Protein AF-A0AAD5R5H5-F1 (afdb_monomer_lite)

InterPro domains:
  IPR008250 P-type ATPase, A domain superfamily [SSF81653] (4-45)
  IPR059000 P-type ATPase, A domain [PF00122] (5-45)

Sequence (103 aa):
MFTQTVLRDGCVVAIPKLLLVEGDIILLRPSQPAPCDCKLINGEKMRKGDRILSKVMIDQATGAAVPLSSIKAIALSTPLTEHFNAIGENQEMHSPLEYQVCG

Foldseek 3Di:
DQWFWWQDPNDTDIDGLQPDDFFTKTFAAAQRFDSAWWAFPVGDTDGGGDGRNDAWDQDPVPRDTHGDGTTIIGHHHRVNVVVVVVVVVVVVVPDDDDPPDDD

Radius of gyration: 20.19 Å; chains: 1; bounding box: 61×38×59 Å

pLDDT: mean 83.42, std 15.82, range [37.94, 97.56]

Structure (mmCIF, N/CA/C/O backbone):
data_AF-A0AAD5R5H5-F1
#
_entry.id   AF-A0AAD5R5H5-F1
#
loop_
_atom_site.group_PDB
_atom_site.id
_atom_site.type_symbol
_atom_site.label_atom_id
_atom_site.label_alt_id
_atom_site.label_comp_id
_atom_site.label_asym_id
_atom_site.label_entity_id
_atom_site.label_seq_id
_atom_site.pdbx_PDB_ins_code
_atom_site.Cartn_x
_atom_site.Cartn_y
_atom_site.Cartn_z
_atom_site.occupancy
_atom_site.B_iso_or_equiv
_atom_site.auth_seq_id
_atom_site.auth_comp_id
_atom_site.auth_asym_id
_atom_site.auth_atom_id
_atom_site.pdbx_PDB_model_num
ATOM 1 N N . MET A 1 1 ? -10.843 8.425 -5.114 1.00 61.16 1 MET A N 1
ATOM 2 C CA . MET A 1 1 ? -10.830 6.964 -5.367 1.00 61.16 1 MET A CA 1
ATOM 3 C C . MET A 1 1 ? -10.848 6.246 -4.021 1.00 61.16 1 MET A C 1
ATOM 5 O O . MET A 1 1 ? -9.917 6.434 -3.237 1.00 61.16 1 MET A O 1
ATOM 9 N N . PHE A 1 2 ? -11.937 5.528 -3.727 1.00 84.62 2 PHE A N 1
ATOM 10 C CA . PHE A 1 2 ? -12.207 4.902 -2.419 1.00 84.62 2 PHE A CA 1
ATOM 11 C C . PHE A 1 2 ? -11.618 3.497 -2.272 1.00 84.62 2 PHE A C 1
ATOM 13 O O . PHE A 1 2 ? -11.492 2.989 -1.161 1.00 84.62 2 PHE A O 1
ATOM 20 N N . THR A 1 3 ? -11.236 2.886 -3.390 1.00 93.31 3 THR A N 1
ATOM 21 C CA . THR A 1 3 ? -10.649 1.553 -3.433 1.00 93.31 3 THR A CA 1
ATOM 22 C C . THR A 1 3 ? -9.127 1.608 -3.529 1.00 93.31 3 THR A C 1
ATOM 24 O O . THR A 1 3 ? -8.538 2.614 -3.940 1.00 93.31 3 THR A O 1
ATOM 27 N N . GLN A 1 4 ? -8.501 0.515 -3.118 1.00 95.69 4 GLN A N 1
ATOM 28 C CA . GLN A 1 4 ? -7.079 0.249 -3.181 1.00 95.69 4 GLN A CA 1
ATOM 29 C C . GLN A 1 4 ? -6.863 -1.129 -3.801 1.00 95.69 4 GLN A C 1
ATOM 31 O O . GLN A 1 4 ? -7.529 -2.095 -3.434 1.00 95.69 4 GLN A O 1
ATOM 36 N N . THR A 1 5 ? -5.919 -1.215 -4.732 1.00 96.38 5 THR A N 1
ATOM 37 C CA . THR A 1 5 ? -5.492 -2.490 -5.303 1.00 96.38 5 THR A CA 1
ATOM 38 C C . THR A 1 5 ? -4.532 -3.184 -4.341 1.00 96.38 5 THR A C 1
ATOM 40 O O . THR A 1 5 ? -3.551 -2.570 -3.907 1.00 96.38 5 THR A O 1
ATOM 43 N N . VAL A 1 6 ? -4.812 -4.446 -4.030 1.00 96.88 6 VAL A N 1
ATOM 44 C CA . VAL A 1 6 ? -4.040 -5.303 -3.122 1.00 96.88 6 VAL A CA 1
ATOM 45 C C . VAL A 1 6 ? -3.826 -6.685 -3.735 1.00 96.88 6 VAL A C 1
ATOM 47 O O . VAL A 1 6 ? -4.502 -7.060 -4.695 1.00 96.88 6 VAL A O 1
ATOM 50 N N . LEU A 1 7 ? -2.887 -7.439 -3.174 1.00 96.94 7 LEU A N 1
ATOM 51 C CA . LEU A 1 7 ? -2.683 -8.855 -3.457 1.00 96.94 7 LEU A CA 1
ATOM 52 C C . LEU A 1 7 ? -3.205 -9.673 -2.269 1.00 96.94 7 LEU A C 1
ATOM 54 O O . LEU A 1 7 ? -2.631 -9.604 -1.186 1.00 96.94 7 LEU A O 1
ATOM 58 N N . ARG A 1 8 ? -4.273 -10.447 -2.477 1.00 95.31 8 ARG A N 1
ATOM 59 C CA . ARG A 1 8 ? -4.841 -11.376 -1.486 1.00 95.31 8 ARG A CA 1
ATOM 60 C C . ARG A 1 8 ? -5.048 -12.732 -2.141 1.00 95.31 8 ARG A C 1
ATOM 62 O O . ARG A 1 8 ? -5.484 -12.788 -3.286 1.00 95.31 8 ARG A O 1
ATOM 69 N N . ASP A 1 9 ? -4.663 -13.801 -1.452 1.00 94.69 9 ASP A N 1
ATOM 70 C CA . ASP A 1 9 ? -4.757 -15.182 -1.955 1.00 94.69 9 ASP A CA 1
ATOM 71 C C . ASP A 1 9 ? -4.090 -15.391 -3.330 1.00 94.69 9 ASP A C 1
ATOM 73 O O . ASP A 1 9 ? -4.545 -16.168 -4.163 1.00 94.69 9 ASP A O 1
ATOM 77 N N . GLY A 1 10 ? -3.010 -14.647 -3.602 1.00 94.38 10 GLY A N 1
ATOM 78 C CA . GLY A 1 10 ? -2.308 -14.667 -4.892 1.00 94.38 10 GLY A CA 1
ATOM 79 C C . GLY A 1 10 ? -3.002 -13.892 -6.020 1.00 94.38 10 GLY A C 1
ATOM 80 O O . GLY A 1 10 ? -2.429 -13.752 -7.100 1.00 94.38 10 GLY A O 1
ATOM 81 N N . CYS A 1 11 ? -4.182 -13.323 -5.770 1.00 95.94 11 CYS A N 1
ATOM 82 C CA . CYS A 1 11 ? -4.981 -12.587 -6.743 1.00 95.94 11 CYS A CA 1
ATOM 83 C C . CYS A 1 11 ? -4.893 -11.071 -6.535 1.00 95.94 11 CYS A C 1
ATOM 85 O O . CYS A 1 11 ? -4.911 -10.563 -5.411 1.00 95.94 11 CYS A O 1
ATOM 87 N N . VAL A 1 12 ? -4.832 -10.327 -7.643 1.00 96.50 12 VAL A N 1
ATOM 88 C CA . VAL A 1 12 ? -4.906 -8.862 -7.622 1.00 96.50 12 VAL A CA 1
ATOM 89 C C . VAL A 1 12 ? -6.369 -8.445 -7.548 1.00 96.50 12 VAL A C 1
ATOM 91 O O . VAL A 1 12 ? -7.132 -8.682 -8.482 1.00 96.50 12 VAL A O 1
ATOM 94 N N . VAL A 1 13 ? -6.754 -7.798 -6.452 1.00 96.62 13 VAL A N 1
ATOM 95 C CA . VAL A 1 13 ? -8.137 -7.377 -6.198 1.00 96.62 13 VAL A CA 1
ATOM 96 C C . VAL A 1 13 ? -8.193 -5.914 -5.773 1.00 96.62 13 VAL A C 1
ATOM 98 O O . VAL A 1 13 ? -7.246 -5.376 -5.200 1.00 96.62 13 VAL A O 1
ATOM 101 N N . ALA A 1 14 ? -9.307 -5.246 -6.065 1.00 95.94 14 ALA A N 1
ATOM 102 C CA . ALA A 1 14 ? -9.579 -3.899 -5.581 1.00 95.94 14 ALA A CA 1
ATOM 103 C C . ALA A 1 14 ? -10.526 -3.977 -4.382 1.00 95.94 14 ALA A C 1
ATOM 105 O O . ALA A 1 14 ? -11.647 -4.461 -4.512 1.00 95.94 14 ALA A O 1
ATOM 106 N N . ILE A 1 15 ? -10.089 -3.472 -3.231 1.00 95.25 15 ILE A N 1
ATOM 107 C CA . ILE A 1 15 ? -10.887 -3.449 -2.001 1.00 95.25 15 ILE A CA 1
ATOM 108 C C . ILE A 1 15 ? -11.106 -2.011 -1.529 1.00 95.25 15 ILE A C 1
ATOM 110 O O . ILE A 1 15 ? -10.304 -1.135 -1.855 1.00 95.25 15 ILE A O 1
ATOM 114 N N . PRO A 1 16 ? -12.159 -1.714 -0.756 1.00 94.94 16 PRO A N 1
ATOM 115 C CA . PRO A 1 16 ? -12.270 -0.442 -0.049 1.00 94.94 16 PRO A CA 1
ATOM 116 C C . PRO A 1 16 ? -11.048 -0.189 0.845 1.00 94.94 16 PRO A C 1
ATOM 118 O O . PRO A 1 16 ? -10.609 -1.084 1.562 1.00 94.94 16 PRO A O 1
ATOM 121 N N . LYS A 1 17 ? -10.526 1.044 0.853 1.00 93.06 17 LYS A N 1
ATOM 122 C CA . LYS A 1 17 ? -9.356 1.424 1.674 1.00 93.06 17 LYS A CA 1
ATOM 123 C C . LYS A 1 17 ? -9.550 1.163 3.168 1.00 93.06 17 LYS A C 1
ATOM 125 O O . LYS A 1 17 ? -8.588 0.856 3.856 1.00 93.06 17 LYS A O 1
ATOM 130 N N . LEU A 1 18 ? -10.787 1.265 3.653 1.00 93.19 18 LEU A N 1
ATOM 131 C CA . LEU A 1 18 ? -11.136 0.985 5.048 1.00 93.19 18 LEU A CA 1
ATOM 132 C C . LEU A 1 18 ? -10.953 -0.489 5.437 1.00 93.19 18 LEU A C 1
ATOM 134 O O . LEU A 1 18 ? -10.860 -0.780 6.619 1.00 93.19 18 LEU A O 1
ATOM 138 N N . LEU A 1 19 ? -10.894 -1.409 4.468 1.00 94.44 19 LEU A N 1
ATOM 139 C CA . LEU A 1 19 ? -10.705 -2.842 4.716 1.00 94.44 19 LEU A CA 1
ATOM 140 C C . LEU A 1 19 ? -9.239 -3.285 4.608 1.00 94.44 19 LEU A C 1
ATOM 142 O O . LEU A 1 19 ? -8.970 -4.489 4.607 1.00 94.44 19 LEU A O 1
ATOM 146 N N . LEU A 1 20 ? -8.308 -2.335 4.470 1.00 95.50 20 LEU A N 1
ATOM 147 C CA . LEU A 1 20 ? -6.876 -2.611 4.558 1.00 95.50 20 LEU A CA 1
ATOM 148 C C . LEU A 1 20 ? -6.515 -2.957 5.997 1.00 95.50 20 LEU A C 1
ATOM 150 O O . LEU A 1 20 ? -6.896 -2.230 6.913 1.00 95.50 20 LEU A O 1
ATOM 154 N N . VAL A 1 21 ? -5.749 -4.027 6.165 1.00 95.44 21 VAL A N 1
ATOM 155 C CA . VAL A 1 21 ? -5.223 -4.471 7.457 1.00 95.44 21 VAL A CA 1
ATOM 156 C C . VAL A 1 21 ? -3.702 -4.488 7.434 1.00 95.44 21 VAL A C 1
ATOM 158 O O . VAL A 1 21 ? -3.081 -4.553 6.372 1.00 95.44 21 VAL A O 1
ATOM 161 N N . GLU A 1 22 ? -3.092 -4.434 8.615 1.00 95.81 22 GLU A N 1
ATOM 162 C CA . GLU A 1 22 ? -1.646 -4.600 8.750 1.00 95.81 22 GLU A CA 1
ATOM 163 C C . GLU A 1 22 ? -1.184 -5.916 8.100 1.00 95.81 22 GLU A C 1
ATOM 165 O O . GLU A 1 22 ? -1.810 -6.964 8.260 1.00 95.81 22 GLU A O 1
ATOM 170 N N . GLY A 1 23 ? -0.099 -5.848 7.327 1.00 95.50 23 GLY A N 1
ATOM 171 C CA . GLY A 1 23 ? 0.436 -6.981 6.572 1.00 95.50 23 GLY A CA 1
ATOM 172 C C . GLY A 1 23 ? -0.119 -7.141 5.152 1.00 95.50 23 GLY A C 1
ATOM 173 O O . GLY A 1 23 ? 0.475 -7.887 4.372 1.00 95.50 23 GLY A O 1
ATOM 174 N N . ASP A 1 24 ? -1.182 -6.422 4.764 1.00 96.81 24 ASP A N 1
ATOM 175 C CA . ASP A 1 24 ? -1.679 -6.450 3.382 1.00 96.81 24 ASP A CA 1
ATOM 176 C C . ASP A 1 24 ? -0.594 -6.005 2.389 1.00 96.81 24 ASP A C 1
ATOM 178 O O . ASP A 1 24 ? 0.087 -4.992 2.581 1.00 96.81 24 ASP A O 1
ATOM 182 N N . ILE A 1 25 ? -0.488 -6.722 1.267 1.00 97.44 25 ILE A N 1
ATOM 183 C CA . ILE A 1 25 ? 0.367 -6.322 0.148 1.00 97.44 25 ILE A CA 1
ATOM 184 C C . ILE A 1 25 ? -0.422 -5.368 -0.746 1.00 97.44 25 ILE A C 1
ATOM 186 O O . ILE A 1 25 ? -1.324 -5.764 -1.484 1.00 97.44 25 ILE A O 1
ATOM 190 N N . ILE A 1 26 ? -0.043 -4.099 -0.713 1.00 96.38 26 ILE A N 1
ATOM 191 C CA . ILE A 1 26 ? -0.641 -3.013 -1.477 1.00 96.38 26 ILE A CA 1
ATOM 192 C C . ILE A 1 26 ? 0.102 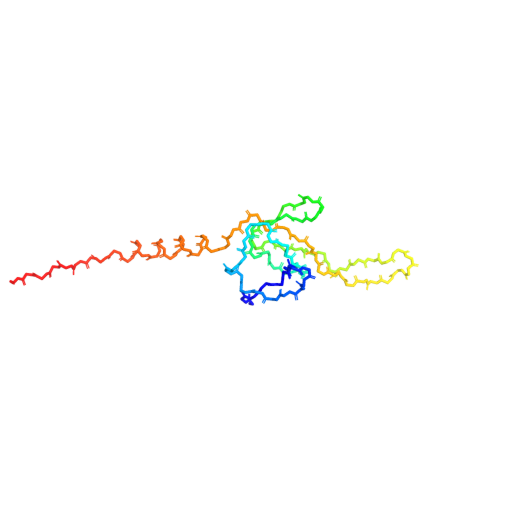-2.815 -2.799 1.00 96.38 26 ILE A C 1
ATOM 194 O O . ILE A 1 26 ? 1.331 -2.836 -2.841 1.00 96.38 26 ILE A O 1
ATOM 198 N N . LEU A 1 27 ? -0.632 -2.564 -3.884 1.00 95.06 27 LEU A N 1
ATOM 199 C CA . LEU A 1 27 ? -0.064 -2.184 -5.178 1.00 95.06 27 LEU A CA 1
ATOM 200 C C . LEU A 1 27 ? -0.225 -0.674 -5.386 1.00 95.06 27 LEU A C 1
ATOM 202 O O . LEU A 1 27 ? -1.314 -0.185 -5.697 1.00 95.06 27 LEU A O 1
ATOM 206 N N . LEU A 1 28 ? 0.862 0.072 -5.197 1.00 92.00 28 LEU A N 1
ATOM 207 C CA . LEU A 1 28 ? 0.907 1.523 -5.352 1.00 92.00 28 LEU A CA 1
ATOM 208 C C . LEU A 1 28 ? 1.327 1.893 -6.770 1.00 92.00 28 LEU A C 1
ATOM 210 O O . LEU A 1 28 ? 2.423 1.561 -7.216 1.00 92.00 28 LEU A O 1
ATOM 214 N N . ARG A 1 29 ? 0.470 2.620 -7.484 1.00 88.62 29 ARG A N 1
ATOM 215 C CA . ARG A 1 29 ? 0.865 3.229 -8.756 1.00 88.62 29 ARG A CA 1
ATOM 216 C C . ARG A 1 29 ? 1.733 4.466 -8.505 1.00 88.62 29 ARG A C 1
ATOM 218 O O . ARG A 1 29 ? 1.526 5.151 -7.501 1.00 88.62 29 ARG A O 1
ATOM 225 N N . PRO A 1 30 ? 2.644 4.817 -9.425 1.00 85.94 30 PRO A N 1
ATOM 226 C CA . PRO A 1 30 ? 3.310 6.112 -9.400 1.00 85.94 30 PRO A CA 1
ATOM 227 C C . PRO A 1 30 ? 2.327 7.265 -9.174 1.00 85.94 30 PRO A C 1
ATOM 229 O O . PRO A 1 30 ? 1.228 7.280 -9.728 1.00 85.94 30 PRO A O 1
ATOM 232 N N . SER A 1 31 ? 2.723 8.243 -8.361 1.00 87.06 31 SER A N 1
ATOM 233 C CA . SER A 1 31 ? 1.915 9.412 -7.972 1.00 87.06 31 SER A CA 1
ATOM 234 C C . SER A 1 31 ? 0.627 9.125 -7.181 1.00 87.06 31 SER A C 1
ATOM 236 O O . SER A 1 31 ? -0.045 10.082 -6.777 1.00 87.06 31 SER A O 1
ATOM 238 N N . GLN A 1 32 ? 0.273 7.859 -6.929 1.00 90.12 32 GLN A N 1
ATOM 239 C CA . GLN A 1 32 ? -0.839 7.497 -6.053 1.00 90.12 32 GLN A CA 1
ATOM 240 C C . GLN A 1 32 ? -0.459 7.803 -4.598 1.00 90.12 32 GLN A C 1
ATOM 242 O O . GLN A 1 32 ? 0.616 7.389 -4.166 1.00 90.12 32 GLN A O 1
ATOM 247 N N . PRO A 1 33 ? -1.316 8.506 -3.835 1.00 92.44 33 PRO A N 1
ATOM 248 C CA . PRO A 1 33 ? -1.083 8.696 -2.411 1.00 92.44 33 PRO A CA 1
ATOM 249 C C . PRO A 1 33 ? -1.224 7.365 -1.672 1.00 92.44 33 PRO A C 1
ATOM 251 O O . PRO A 1 33 ? -2.188 6.623 -1.906 1.00 92.44 33 PRO A O 1
ATOM 254 N N . ALA A 1 34 ? -0.288 7.092 -0.767 1.00 94.19 34 ALA A N 1
ATOM 255 C CA . ALA A 1 34 ? -0.335 5.941 0.117 1.00 94.19 34 ALA A CA 1
ATOM 256 C C . ALA A 1 34 ? -1.639 5.972 0.943 1.00 94.19 34 ALA A C 1
ATOM 258 O O . ALA A 1 34 ? -1.981 7.013 1.514 1.00 94.19 34 ALA A O 1
ATOM 259 N N . PRO A 1 35 ? -2.417 4.874 0.977 1.00 94.31 35 PRO A N 1
ATOM 260 C CA . PRO A 1 35 ? -3.709 4.845 1.664 1.00 94.31 35 PRO A CA 1
ATOM 261 C C . PRO A 1 35 ? -3.576 4.804 3.194 1.00 94.31 35 PRO A C 1
ATOM 263 O O . PRO A 1 35 ? -4.514 5.192 3.889 1.00 94.31 35 PRO A O 1
ATOM 266 N N . CYS A 1 36 ? -2.431 4.340 3.686 1.00 94.56 36 CYS A N 1
ATOM 267 C CA . CYS A 1 36 ? -2.059 4.153 5.083 1.00 94.56 36 CYS A CA 1
ATOM 268 C C . CYS A 1 36 ? -0.534 4.258 5.198 1.00 94.56 36 CYS A C 1
ATOM 270 O O . CYS A 1 36 ? 0.152 4.391 4.178 1.00 94.56 36 CYS A O 1
ATOM 272 N N . ASP A 1 37 ? -0.008 4.137 6.412 1.00 96.00 37 ASP A N 1
ATOM 273 C CA . ASP A 1 37 ? 1.424 3.937 6.591 1.00 96.00 37 ASP A CA 1
ATOM 274 C C . ASP A 1 37 ? 1.807 2.575 6.009 1.00 96.00 37 ASP A C 1
ATOM 276 O O . ASP A 1 37 ? 1.125 1.566 6.216 1.00 96.00 37 ASP A O 1
ATOM 280 N N . CYS A 1 38 ? 2.879 2.540 5.226 1.00 96.62 38 CYS A N 1
ATOM 281 C CA . CYS A 1 38 ? 3.309 1.327 4.551 1.00 96.62 38 CYS A CA 1
ATOM 282 C C . CYS A 1 38 ? 4.823 1.277 4.357 1.00 96.62 38 CYS A C 1
ATOM 284 O O . CYS A 1 38 ? 5.521 2.290 4.404 1.00 96.62 38 CYS A O 1
ATOM 286 N N . LYS A 1 39 ? 5.340 0.076 4.113 1.00 97.25 39 LYS A N 1
ATOM 287 C CA . LYS A 1 39 ? 6.751 -0.182 3.832 1.00 97.25 39 LYS A CA 1
ATOM 288 C C . LYS A 1 39 ? 6.910 -0.733 2.422 1.00 97.25 39 LYS A C 1
ATOM 290 O O . LYS A 1 39 ? 6.336 -1.770 2.102 1.00 97.25 39 LYS A O 1
ATOM 295 N N . LEU A 1 40 ? 7.690 -0.065 1.584 1.00 93.62 40 LEU A N 1
ATOM 296 C CA . LEU A 1 40 ? 8.079 -0.576 0.273 1.00 93.62 40 LEU A CA 1
ATOM 297 C C . LEU A 1 40 ? 8.971 -1.820 0.424 1.00 93.62 40 LEU A C 1
ATOM 299 O O . LEU A 1 40 ? 9.644 -2.005 1.439 1.00 93.62 40 LEU A O 1
ATOM 303 N N . ILE A 1 41 ? 9.020 -2.672 -0.605 1.00 89.62 41 ILE A N 1
ATOM 304 C CA . ILE A 1 41 ? 9.835 -3.905 -0.578 1.00 89.62 41 ILE A CA 1
ATOM 305 C C . ILE A 1 41 ? 11.333 -3.620 -0.371 1.00 89.62 41 ILE A C 1
ATOM 307 O O . ILE A 1 41 ? 12.028 -4.419 0.250 1.00 89.62 41 ILE A O 1
ATOM 311 N N . ASN A 1 42 ? 11.827 -2.467 -0.831 1.00 87.19 42 ASN A N 1
ATOM 312 C CA . ASN A 1 42 ? 13.213 -2.025 -0.623 1.00 87.19 42 ASN A CA 1
ATOM 313 C C . ASN A 1 42 ? 13.519 -1.601 0.833 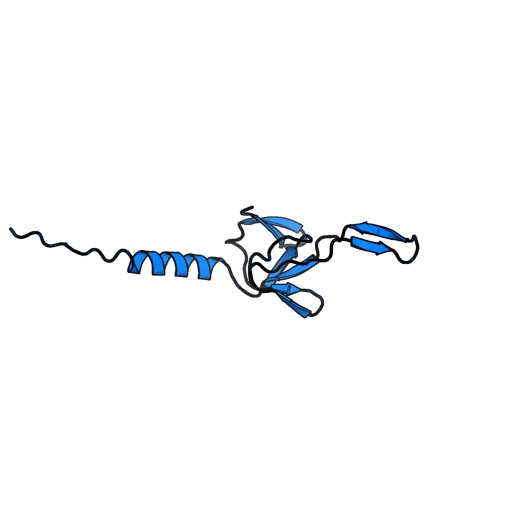1.00 87.19 42 ASN A C 1
ATOM 315 O O . ASN A 1 42 ? 14.664 -1.294 1.147 1.00 87.19 42 ASN A O 1
ATOM 319 N N . GLY A 1 43 ? 12.517 -1.566 1.716 1.00 91.31 43 GLY A N 1
ATOM 320 C CA . GLY A 1 43 ? 12.661 -1.184 3.117 1.00 91.31 43 GLY A CA 1
ATOM 321 C C . GLY A 1 43 ? 12.226 0.242 3.456 1.00 91.31 43 GLY A C 1
ATOM 322 O O . GLY A 1 43 ? 12.042 0.535 4.640 1.00 91.31 43 GLY A O 1
ATOM 323 N N . GLU A 1 44 ? 12.023 1.098 2.454 1.00 93.00 44 GLU A N 1
ATOM 324 C CA . GLU A 1 44 ? 11.592 2.488 2.621 1.00 93.00 44 GLU A CA 1
ATOM 325 C C . GLU A 1 44 ? 10.199 2.561 3.257 1.00 93.00 44 GLU A C 1
ATOM 327 O O . GLU A 1 44 ? 9.291 1.811 2.893 1.00 93.00 44 GLU A O 1
ATO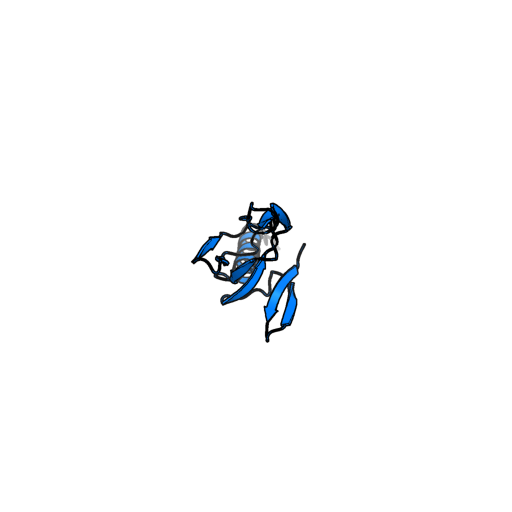M 332 N N . LYS A 1 45 ? 10.023 3.463 4.226 1.00 95.94 45 LYS A N 1
ATOM 333 C CA . LYS A 1 45 ? 8.731 3.704 4.877 1.00 95.94 45 LYS A CA 1
ATOM 334 C C . LYS A 1 45 ? 8.059 4.912 4.244 1.00 95.94 45 LYS A C 1
ATOM 336 O O . LYS A 1 45 ? 8.682 5.957 4.106 1.00 95.94 45 LYS A O 1
ATOM 341 N N . MET A 1 46 ? 6.780 4.765 3.938 1.00 95.19 46 MET A N 1
ATOM 342 C CA . MET A 1 46 ? 5.910 5.828 3.458 1.00 95.19 46 MET A CA 1
ATOM 343 C C . MET A 1 46 ? 4.807 6.061 4.479 1.00 95.19 46 MET A C 1
ATOM 345 O O . MET A 1 46 ? 4.214 5.104 4.983 1.00 95.19 46 MET A O 1
ATOM 349 N N . ARG A 1 47 ? 4.525 7.326 4.769 1.00 95.75 47 ARG A N 1
ATOM 350 C CA . ARG A 1 47 ? 3.371 7.719 5.569 1.00 95.75 47 ARG A CA 1
ATOM 351 C C . ARG A 1 47 ? 2.128 7.802 4.698 1.00 95.75 47 ARG A C 1
ATOM 353 O O . ARG A 1 47 ? 2.207 8.009 3.484 1.00 95.75 47 ARG A O 1
ATOM 360 N N . LYS A 1 48 ? 0.959 7.695 5.322 1.00 93.94 48 LYS A N 1
ATOM 361 C CA . LYS A 1 48 ? -0.320 7.976 4.665 1.00 93.94 48 LYS A CA 1
ATOM 362 C C . LYS A 1 48 ? -0.268 9.323 3.930 1.00 93.94 48 LYS A C 1
ATOM 364 O O . LYS A 1 48 ? 0.072 10.350 4.507 1.00 93.94 48 LYS A O 1
ATOM 369 N N . GLY A 1 49 ? -0.651 9.319 2.654 1.00 93.25 49 GLY A N 1
ATOM 370 C CA . GLY A 1 49 ? -0.639 10.502 1.787 1.00 93.25 49 GLY A CA 1
ATOM 371 C C . GLY A 1 49 ? 0.640 10.699 0.968 1.00 93.25 49 GLY A C 1
ATOM 372 O O . GLY A 1 49 ? 0.565 11.360 -0.074 1.00 93.25 49 GLY A O 1
ATOM 373 N N . ASP A 1 50 ? 1.760 10.080 1.357 1.00 94.50 50 ASP A N 1
ATOM 374 C CA . ASP A 1 50 ? 3.017 10.145 0.605 1.00 94.50 50 ASP A CA 1
ATOM 375 C C . ASP A 1 50 ? 2.858 9.548 -0.795 1.00 94.50 50 ASP A C 1
ATOM 377 O O . ASP A 1 50 ? 2.001 8.696 -1.049 1.00 94.50 50 ASP A O 1
ATOM 381 N N . ARG A 1 51 ? 3.694 9.997 -1.735 1.00 91.56 51 ARG A N 1
ATOM 382 C CA . ARG A 1 51 ? 3.619 9.593 -3.143 1.00 91.56 51 ARG A CA 1
ATOM 383 C C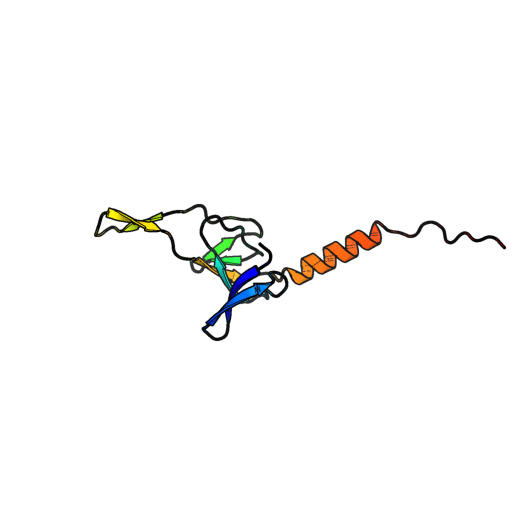 . ARG A 1 51 ? 4.972 9.151 -3.655 1.00 91.56 51 ARG A C 1
ATOM 385 O O . ARG A 1 51 ? 5.977 9.820 -3.449 1.00 91.56 51 ARG A O 1
ATOM 392 N N . ILE A 1 52 ? 4.956 8.088 -4.446 1.00 86.12 52 ILE A N 1
ATOM 393 C CA . ILE A 1 52 ? 6.119 7.676 -5.224 1.00 86.12 52 ILE A CA 1
ATOM 394 C C . ILE A 1 52 ? 6.215 8.607 -6.437 1.00 86.12 52 ILE A C 1
ATOM 396 O O . ILE A 1 52 ? 5.348 8.581 -7.314 1.00 86.12 52 ILE A O 1
ATOM 400 N N . LEU A 1 53 ? 7.237 9.465 -6.464 1.00 78.31 53 LEU A N 1
ATOM 401 C CA . LEU A 1 53 ? 7.392 10.511 -7.485 1.00 78.31 53 LEU A CA 1
ATOM 402 C C . LEU A 1 53 ? 7.980 10.004 -8.808 1.00 78.31 53 LEU A C 1
ATOM 404 O O . LEU A 1 53 ? 7.860 10.686 -9.825 1.00 78.31 53 LEU A O 1
ATOM 408 N N . SER A 1 54 ? 8.595 8.820 -8.817 1.00 70.69 54 SER A N 1
ATOM 409 C CA . SER A 1 54 ? 9.232 8.289 -10.023 1.00 70.69 54 SER A CA 1
ATOM 410 C C . SER A 1 54 ? 8.189 7.815 -11.036 1.00 70.69 54 SER A C 1
ATOM 412 O O . SER A 1 54 ? 7.304 7.028 -10.700 1.00 70.69 54 SER A O 1
ATOM 414 N N . LYS A 1 55 ? 8.274 8.317 -12.274 1.00 67.31 55 LYS A N 1
ATOM 415 C CA . LYS A 1 55 ? 7.269 8.093 -13.332 1.00 67.31 55 LYS A CA 1
ATOM 416 C C . LYS A 1 55 ? 7.713 7.092 -14.399 1.00 67.31 55 LYS A C 1
ATOM 418 O O . LYS A 1 55 ? 6.863 6.522 -15.078 1.00 67.31 55 LYS A O 1
ATOM 423 N N . VAL A 1 56 ? 9.019 6.888 -14.564 1.00 70.12 56 VAL A N 1
ATOM 424 C CA . VAL A 1 56 ? 9.584 6.132 -15.687 1.00 70.12 56 VAL A CA 1
ATOM 425 C C . VAL A 1 56 ? 10.931 5.538 -15.290 1.00 70.12 56 VAL A C 1
ATOM 427 O O . VAL A 1 56 ? 11.736 6.210 -14.648 1.00 70.12 56 VAL A O 1
ATOM 430 N N . MET A 1 57 ? 11.167 4.287 -15.671 1.00 73.06 57 MET A N 1
ATOM 431 C CA . MET A 1 57 ? 12.472 3.637 -15.607 1.00 73.06 57 MET A CA 1
ATOM 432 C C . MET A 1 57 ? 13.043 3.609 -17.024 1.00 73.06 57 MET A C 1
ATOM 434 O O . MET A 1 57 ? 12.337 3.236 -17.957 1.00 73.06 57 MET A O 1
ATOM 438 N N . ILE A 1 58 ? 14.294 4.027 -17.204 1.00 77.81 58 ILE A N 1
ATOM 439 C CA . ILE A 1 58 ? 14.964 3.897 -18.501 1.00 77.81 58 ILE A CA 1
ATOM 440 C C . ILE A 1 58 ? 15.530 2.482 -18.584 1.00 77.81 58 ILE A C 1
ATOM 442 O O . ILE A 1 58 ? 16.322 2.087 -17.727 1.00 77.81 58 ILE A O 1
ATOM 446 N N . ASP A 1 59 ? 15.111 1.724 -19.593 1.00 78.12 59 ASP A N 1
ATOM 447 C CA . ASP A 1 59 ? 15.714 0.432 -19.896 1.00 78.12 59 ASP A CA 1
ATOM 448 C C . ASP A 1 59 ? 17.154 0.651 -20.378 1.00 78.12 59 ASP A C 1
ATOM 450 O O . ASP A 1 59 ? 17.391 1.325 -21.381 1.00 78.12 59 ASP A O 1
ATOM 454 N N . GLN A 1 60 ? 18.125 0.090 -19.658 1.00 82.56 60 GLN A N 1
ATOM 455 C CA . GLN A 1 60 ? 19.543 0.274 -19.966 1.00 82.56 60 GLN A CA 1
ATOM 456 C C . GLN A 1 60 ? 19.960 -0.403 -21.276 1.00 82.56 60 GLN A C 1
ATOM 458 O O . GLN A 1 60 ? 20.943 0.017 -21.879 1.00 82.56 60 GLN A O 1
ATOM 463 N N . ALA A 1 61 ? 19.226 -1.426 -21.727 1.00 85.06 61 ALA A N 1
ATOM 464 C CA . ALA A 1 61 ? 19.547 -2.142 -22.958 1.00 85.06 61 ALA A CA 1
ATOM 465 C C . ALA A 1 61 ? 19.047 -1.409 -24.211 1.00 85.06 61 ALA A C 1
ATOM 467 O O . ALA A 1 61 ? 19.734 -1.385 -25.230 1.00 85.06 61 ALA A O 1
ATOM 468 N N . THR A 1 62 ? 17.853 -0.816 -24.147 1.00 86.12 62 THR A N 1
ATOM 469 C CA . THR A 1 62 ? 17.194 -0.210 -25.317 1.00 86.12 62 THR A CA 1
ATOM 470 C C . THR A 1 62 ? 17.141 1.317 -25.276 1.00 86.12 62 THR A C 1
ATOM 472 O O . THR A 1 62 ? 16.809 1.944 -26.280 1.00 86.12 62 THR A O 1
ATOM 475 N N . GLY A 1 63 ? 17.431 1.936 -24.127 1.00 84.25 63 GLY A N 1
ATOM 476 C CA . GLY A 1 63 ? 17.227 3.368 -23.892 1.00 84.25 63 GLY A CA 1
ATOM 477 C C . GLY A 1 63 ? 15.751 3.777 -23.831 1.00 84.25 63 GLY A C 1
ATOM 478 O O . GLY A 1 63 ? 15.447 4.965 -23.714 1.00 84.25 63 GLY A O 1
ATOM 479 N N . ALA A 1 64 ? 14.821 2.819 -23.917 1.00 81.81 64 ALA A N 1
ATOM 480 C CA . ALA A 1 64 ? 13.395 3.093 -23.905 1.00 81.81 64 ALA A CA 1
ATOM 481 C C . ALA A 1 64 ? 12.924 3.518 -22.509 1.00 81.81 64 ALA A C 1
ATOM 483 O O . ALA A 1 64 ? 13.333 2.968 -21.485 1.00 81.81 64 ALA A O 1
ATOM 484 N N . ALA A 1 65 ? 12.014 4.489 -22.468 1.00 77.75 65 ALA A N 1
ATOM 485 C CA . ALA A 1 65 ? 11.360 4.908 -21.239 1.00 77.75 65 ALA A CA 1
ATOM 486 C C . ALA A 1 65 ? 10.189 3.959 -20.933 1.00 77.75 65 ALA A C 1
ATOM 488 O O . ALA A 1 65 ? 9.160 3.989 -21.609 1.00 77.75 65 ALA A O 1
ATOM 489 N N . VAL A 1 66 ? 10.341 3.115 -19.913 1.00 73.88 66 VAL A N 1
ATOM 490 C CA . VAL A 1 66 ? 9.329 2.143 -19.488 1.00 73.88 66 VAL A CA 1
ATOM 491 C C . VAL A 1 66 ? 8.528 2.720 -18.314 1.00 73.88 66 VAL A C 1
ATOM 493 O O . VAL A 1 66 ? 9.120 3.110 -17.301 1.00 73.88 66 VAL A O 1
ATOM 496 N N . PRO A 1 67 ? 7.186 2.804 -18.404 1.00 67.19 67 PRO A N 1
ATOM 497 C CA . PRO A 1 67 ? 6.369 3.273 -17.293 1.00 67.19 67 PRO A CA 1
ATOM 498 C C . PRO A 1 67 ? 6.558 2.360 -16.081 1.00 67.19 67 PRO A C 1
ATOM 500 O O . PRO A 1 67 ? 6.546 1.135 -16.202 1.00 67.19 67 PRO A O 1
ATOM 503 N N . LEU A 1 68 ? 6.721 2.959 -14.901 1.00 73.19 68 LEU A N 1
ATOM 504 C CA . LEU A 1 68 ? 6.865 2.188 -13.670 1.00 73.19 68 LEU A CA 1
ATOM 505 C C . LEU A 1 68 ? 5.578 1.406 -13.392 1.00 73.19 68 LEU A C 1
ATOM 507 O O . LEU A 1 68 ? 4.504 1.980 -13.197 1.00 73.19 68 LEU A O 1
ATOM 511 N N . SER A 1 69 ? 5.709 0.081 -13.365 1.00 79.25 69 SER A N 1
ATOM 512 C CA . SER A 1 69 ? 4.672 -0.819 -12.874 1.00 79.25 69 SER A CA 1
ATOM 513 C C . SER A 1 69 ? 4.338 -0.507 -11.415 1.00 79.25 69 SER A C 1
ATOM 515 O O . SER A 1 69 ? 5.154 0.065 -10.689 1.00 79.25 69 SER A O 1
ATOM 517 N N . SER A 1 70 ? 3.152 -0.918 -10.964 1.00 86.19 70 SER A N 1
ATOM 518 C CA . SER A 1 70 ? 2.760 -0.779 -9.561 1.00 86.19 70 SER A CA 1
ATOM 519 C C . SER A 1 70 ? 3.835 -1.336 -8.626 1.00 86.19 70 SER A C 1
ATOM 521 O O . SER A 1 70 ? 4.312 -2.458 -8.804 1.00 86.19 70 SER A O 1
ATOM 523 N N . ILE A 1 71 ? 4.190 -0.555 -7.614 1.00 90.62 71 ILE A N 1
ATOM 524 C CA . ILE A 1 71 ? 5.179 -0.914 -6.608 1.00 90.62 71 ILE A CA 1
ATOM 525 C C . ILE A 1 71 ? 4.459 -1.593 -5.450 1.00 90.62 71 ILE A C 1
ATOM 527 O O . ILE A 1 71 ? 3.428 -1.117 -4.972 1.00 90.62 71 ILE A O 1
ATOM 531 N N . LYS A 1 72 ? 4.999 -2.730 -5.013 1.00 93.88 72 LYS A N 1
ATOM 532 C CA . LYS A 1 72 ? 4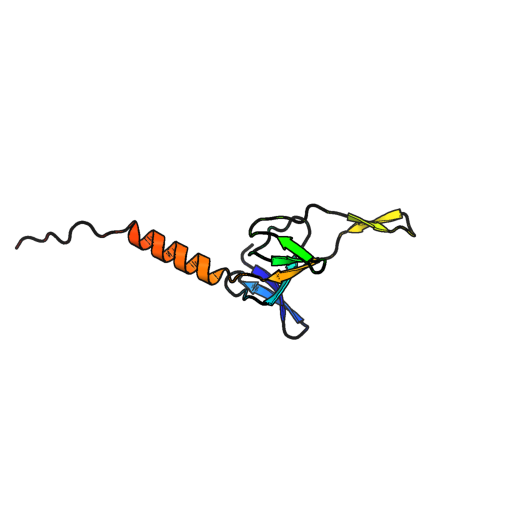.491 -3.444 -3.844 1.00 93.88 72 LYS A CA 1
ATOM 533 C C . LYS A 1 72 ? 4.895 -2.704 -2.569 1.00 93.88 72 LYS A C 1
ATOM 535 O O . LYS A 1 72 ? 6.055 -2.324 -2.403 1.00 93.88 72 LYS A O 1
ATOM 540 N N . ALA A 1 73 ? 3.944 -2.555 -1.665 1.00 95.75 73 ALA A N 1
ATOM 541 C CA . ALA A 1 73 ? 4.152 -2.068 -0.312 1.00 95.75 73 ALA A CA 1
ATOM 542 C C . ALA A 1 73 ? 3.433 -2.995 0.670 1.00 95.75 73 ALA A C 1
ATOM 544 O O . ALA A 1 73 ? 2.478 -3.663 0.290 1.00 95.75 73 ALA A O 1
ATOM 545 N N . ILE A 1 74 ? 3.880 -3.038 1.917 1.00 97.56 74 ILE A N 1
ATOM 546 C CA . ILE A 1 74 ? 3.239 -3.774 3.008 1.00 97.56 74 ILE A CA 1
ATOM 547 C C . ILE A 1 74 ? 2.577 -2.747 3.920 1.00 97.56 74 ILE A C 1
ATOM 549 O O . ILE A 1 74 ? 3.250 -1.817 4.370 1.00 97.56 74 ILE A O 1
ATOM 553 N N . ALA A 1 75 ? 1.279 -2.886 4.170 1.00 96.75 75 ALA A N 1
ATOM 554 C CA . ALA A 1 75 ? 0.556 -2.028 5.101 1.00 96.75 75 ALA A CA 1
ATOM 555 C C . ALA A 1 75 ? 1.104 -2.195 6.527 1.00 96.75 75 ALA A C 1
ATOM 557 O O . ALA A 1 75 ? 1.267 -3.316 7.005 1.00 96.75 75 ALA A O 1
ATOM 558 N N . LEU A 1 76 ? 1.389 -1.075 7.192 1.00 96.31 76 LEU A N 1
ATOM 559 C CA . LEU A 1 76 ? 1.849 -1.022 8.584 1.00 96.31 76 LEU A CA 1
ATOM 560 C C . LEU A 1 76 ? 0.762 -0.523 9.544 1.00 96.31 76 LEU A C 1
ATOM 562 O O . LEU A 1 76 ? 0.948 -0.577 10.753 1.00 96.31 76 LEU A O 1
ATOM 566 N N . SER A 1 77 ? -0.346 0.005 9.021 1.00 93.88 77 SER A N 1
ATOM 567 C CA . SER A 1 77 ? -1.468 0.483 9.824 1.00 93.88 77 SER A CA 1
ATOM 568 C C . SER A 1 77 ? -2.807 0.188 9.152 1.00 93.88 77 SER A C 1
ATOM 570 O O . SER A 1 77 ? -2.893 0.028 7.932 1.00 93.88 77 SER A O 1
ATOM 572 N N . THR A 1 78 ? -3.862 0.116 9.968 1.00 93.06 78 THR A N 1
ATOM 573 C CA . THR A 1 78 ? -5.239 -0.141 9.527 1.00 93.06 78 THR A CA 1
ATOM 574 C C . THR A 1 78 ? -6.005 1.188 9.477 1.00 93.06 78 THR A C 1
ATOM 576 O O . THR A 1 78 ? -6.248 1.779 10.532 1.00 93.06 78 THR A O 1
ATOM 579 N N . PRO A 1 79 ? -6.450 1.667 8.296 1.00 88.31 79 PRO A N 1
ATOM 580 C CA . PRO A 1 79 ? -7.201 2.924 8.169 1.00 88.31 79 PRO A CA 1
ATOM 581 C C . PRO A 1 79 ? -8.516 2.957 8.949 1.00 88.31 79 PRO A C 1
ATOM 583 O O . PRO A 1 79 ? -9.040 4.032 9.235 1.00 88.31 79 PRO A O 1
ATOM 586 N N . LEU A 1 80 ? -9.070 1.785 9.260 1.00 88.81 80 LEU A N 1
ATOM 587 C CA . LEU A 1 80 ? -10.322 1.651 9.991 1.00 88.81 80 LEU A CA 1
ATOM 588 C C . LEU A 1 80 ? -10.237 2.244 11.403 1.00 88.81 80 LEU A C 1
ATOM 590 O O . LEU A 1 80 ? -11.175 2.905 11.838 1.00 88.81 80 LEU A O 1
ATOM 594 N N . THR A 1 81 ? -9.109 2.062 12.093 1.00 82.50 81 THR A N 1
ATOM 595 C CA . THR A 1 81 ? -8.912 2.590 13.450 1.00 82.50 81 THR A CA 1
ATOM 596 C C . THR A 1 81 ? -8.929 4.116 13.453 1.00 82.50 81 THR A C 1
ATOM 598 O O . THR A 1 81 ? -9.643 4.726 14.242 1.00 82.50 81 THR A O 1
ATOM 601 N N . GLU A 1 82 ? -8.213 4.745 12.516 1.00 81.31 82 GLU A N 1
ATOM 602 C CA . GLU A 1 82 ? -8.231 6.204 12.346 1.00 81.31 82 GLU A CA 1
ATOM 603 C C . GLU A 1 82 ? -9.637 6.718 12.015 1.00 81.31 82 GLU A C 1
ATOM 605 O O . GLU A 1 82 ? -10.045 7.771 12.496 1.00 81.31 82 GLU A O 1
ATOM 610 N N . HIS A 1 83 ? -10.388 5.972 11.200 1.00 84.81 83 HIS A N 1
ATOM 611 C CA . HIS A 1 83 ? -11.753 6.336 10.843 1.00 84.81 83 HIS A CA 1
ATOM 612 C C . HIS A 1 83 ? -12.690 6.321 12.056 1.00 84.81 83 HIS A C 1
ATOM 614 O O . HIS A 1 83 ? -13.453 7.267 12.237 1.00 84.81 83 HIS A O 1
ATOM 620 N N . PHE A 1 84 ? -12.610 5.294 12.907 1.00 85.31 84 PHE A N 1
ATOM 621 C CA . PHE A 1 84 ? -13.399 5.243 14.138 1.00 85.31 84 PHE A CA 1
ATOM 622 C C . PHE A 1 84 ? -13.015 6.349 15.122 1.00 85.31 84 PHE A C 1
ATOM 624 O O . PHE A 1 84 ? -13.911 6.990 15.667 1.00 85.31 84 PHE A O 1
ATOM 631 N N . ASN A 1 85 ? -11.720 6.627 15.294 1.00 84.38 85 ASN A N 1
ATOM 632 C CA . ASN A 1 85 ? -11.259 7.713 16.163 1.00 84.38 85 ASN A CA 1
ATOM 633 C C . ASN A 1 85 ? -11.792 9.070 15.689 1.00 84.38 85 ASN A C 1
ATOM 635 O O . ASN A 1 85 ? -12.362 9.812 16.479 1.00 84.38 85 ASN A O 1
ATOM 639 N N . ALA A 1 86 ? -11.715 9.348 14.385 1.00 82.69 86 ALA A N 1
ATOM 640 C CA . ALA A 1 86 ? -12.249 10.581 13.817 1.00 82.69 86 ALA A CA 1
ATOM 641 C C . ALA A 1 86 ? -13.771 10.711 14.009 1.00 82.69 86 ALA A C 1
ATOM 643 O O . ALA A 1 86 ? -14.282 11.814 14.186 1.00 82.69 86 ALA A O 1
ATOM 644 N N . ILE A 1 87 ? -14.522 9.605 13.970 1.00 82.38 87 ILE A N 1
ATOM 645 C CA . ILE A 1 87 ? -15.963 9.626 14.267 1.00 82.38 87 ILE A CA 1
ATOM 646 C C . ILE A 1 87 ? -16.205 9.919 15.753 1.00 82.38 87 ILE A C 1
ATOM 648 O O . ILE A 1 87 ? -17.069 10.734 16.065 1.00 82.38 87 ILE A O 1
ATOM 652 N N . GLY A 1 88 ? -15.447 9.287 16.654 1.00 74.12 88 GLY A N 1
ATOM 653 C CA . GLY A 1 88 ? -15.551 9.507 18.100 1.00 74.12 88 GLY A CA 1
ATOM 654 C C . GLY A 1 88 ? -15.233 10.949 18.505 1.00 74.12 88 GLY A C 1
ATOM 655 O O . GLY A 1 88 ? -16.015 11.571 19.215 1.00 74.12 88 GLY A O 1
ATOM 656 N N . GLU A 1 89 ? -14.156 11.523 17.967 1.00 71.38 89 GLU A N 1
ATOM 657 C CA . GLU A 1 89 ? -13.770 12.925 18.197 1.00 71.38 89 GLU A CA 1
ATOM 658 C C . GLU A 1 89 ? -14.843 13.914 17.705 1.00 71.38 89 GLU A C 1
ATOM 660 O O . GLU A 1 89 ? -15.120 14.924 18.352 1.00 71.38 89 GLU A O 1
ATOM 665 N N . ASN A 1 90 ? -15.518 13.609 16.590 1.00 60.91 90 ASN A N 1
ATOM 666 C CA . ASN A 1 90 ? -16.638 14.425 16.111 1.00 60.91 90 ASN A CA 1
ATOM 667 C C . ASN A 1 90 ? -17.878 14.332 17.020 1.00 60.91 90 ASN A C 1
ATOM 669 O O . ASN A 1 90 ? -18.654 15.284 17.076 1.00 60.91 90 ASN A O 1
ATOM 673 N N . GLN A 1 91 ? -18.080 13.223 17.742 1.00 56.72 91 GLN A N 1
ATOM 674 C CA . GLN A 1 91 ? -19.175 13.106 18.712 1.00 56.72 91 GLN A CA 1
ATOM 675 C C . GLN A 1 91 ? -18.909 13.917 19.986 1.00 56.72 91 GLN A C 1
ATOM 677 O O . GLN A 1 91 ? -19.852 14.476 20.539 1.00 56.72 91 GLN A O 1
ATOM 682 N N . GLU A 1 92 ? -17.652 14.069 20.411 1.00 54.06 92 GLU A N 1
ATOM 683 C CA . GLU A 1 92 ? -17.305 14.933 21.551 1.00 54.06 92 GLU A CA 1
ATOM 684 C C . GLU A 1 92 ? -17.492 16.431 21.246 1.00 54.06 92 GLU A C 1
ATOM 686 O O . GLU A 1 92 ? -17.840 17.199 22.143 1.00 54.06 92 GLU A O 1
ATOM 691 N N . MET A 1 93 ? -17.359 16.859 19.981 1.00 51.25 93 MET A N 1
ATOM 692 C CA . MET A 1 93 ? -17.722 18.227 19.566 1.00 51.25 93 MET A CA 1
ATOM 693 C C . MET A 1 93 ? -19.238 18.475 19.532 1.00 51.25 93 MET A C 1
ATOM 695 O O . MET A 1 93 ? -19.676 19.622 19.617 1.00 51.25 93 MET A O 1
ATOM 699 N N . HIS A 1 94 ? -20.044 17.416 19.443 1.00 47.97 94 HIS A N 1
ATOM 700 C CA . HIS A 1 94 ? -21.493 17.457 19.622 1.00 47.97 94 HIS A CA 1
ATOM 701 C C . HIS A 1 94 ? -21.863 17.045 21.054 1.00 47.97 94 HIS A C 1
ATOM 703 O O . HIS A 1 94 ? -22.682 16.152 21.264 1.00 47.97 94 HIS A O 1
ATOM 709 N N . SER A 1 95 ? -21.296 17.713 22.066 1.00 44.94 95 SER A N 1
ATOM 710 C CA . SER A 1 95 ? -21.893 17.666 23.401 1.00 44.94 95 SER A CA 1
ATOM 711 C C . SER A 1 95 ? -23.329 18.206 23.297 1.00 44.94 95 SER A C 1
ATOM 713 O O . SER A 1 95 ? -23.497 19.353 22.866 1.00 44.94 95 SER A O 1
ATOM 715 N N . PRO A 1 96 ? -24.374 17.453 23.678 1.00 49.38 96 PRO A N 1
ATOM 716 C CA . PRO A 1 96 ? -25.703 18.017 23.803 1.00 49.38 96 PRO A CA 1
ATOM 717 C C . PRO A 1 96 ? -25.694 18.922 25.037 1.00 49.38 96 PRO A C 1
ATOM 719 O O . PRO A 1 96 ? -25.882 18.469 26.165 1.00 49.38 96 PRO A O 1
ATOM 722 N N . LEU A 1 97 ? -25.434 20.211 24.829 1.00 53.84 97 LEU A N 1
ATOM 723 C CA . LEU A 1 97 ? -25.958 21.222 25.730 1.00 53.84 97 LEU A CA 1
ATOM 724 C C . LEU A 1 97 ? -27.489 21.177 25.620 1.00 53.84 97 LEU A C 1
ATOM 726 O O . LEU A 1 97 ? -28.038 21.186 24.522 1.00 53.84 97 LEU A O 1
ATOM 730 N N . GLU A 1 98 ? -28.125 21.134 26.791 1.00 49.66 98 GLU A N 1
ATOM 731 C CA . GLU A 1 98 ? -29.544 21.413 27.042 1.00 49.66 98 GLU A CA 1
ATOM 732 C C . GLU A 1 98 ? -30.551 20.273 26.800 1.00 49.66 98 GLU A C 1
ATOM 734 O O . GLU A 1 98 ? -31.451 20.356 25.972 1.00 49.66 98 GLU A O 1
ATOM 739 N N . TYR A 1 99 ? -30.537 19.276 27.691 1.00 49.38 99 TYR A N 1
ATOM 740 C CA . TYR A 1 99 ? -31.804 18.825 28.285 1.00 49.38 99 TYR A CA 1
ATOM 741 C C . TYR A 1 99 ? -32.083 19.663 29.538 1.00 49.38 99 TYR A C 1
ATOM 743 O O . TYR A 1 99 ? -31.963 19.200 30.670 1.00 49.38 99 TYR A O 1
ATOM 751 N N . GLN A 1 100 ? -32.438 20.929 29.327 1.00 51.09 100 GLN A N 1
ATOM 752 C CA . GLN A 1 100 ? -33.169 21.710 30.313 1.00 51.09 100 GLN A CA 1
ATOM 753 C C . GLN A 1 100 ? -34.622 21.750 29.840 1.00 51.09 100 GLN A C 1
ATOM 755 O O . GLN A 1 100 ? -35.021 22.618 29.071 1.00 51.09 100 GLN A O 1
ATOM 760 N N . VAL A 1 101 ? -35.416 20.770 30.272 1.00 44.47 101 VAL A N 1
ATOM 761 C CA . VAL A 1 101 ? -36.874 20.901 30.265 1.00 44.47 101 VAL A CA 1
ATOM 762 C C . VAL A 1 101 ? -37.296 21.004 31.720 1.00 44.47 101 VAL A C 1
ATOM 764 O O . VAL A 1 101 ? -37.377 20.016 32.444 1.00 44.47 101 VAL A O 1
ATOM 767 N N . CYS A 1 102 ? -37.468 22.252 32.145 1.00 40.78 102 CYS A N 1
ATOM 768 C CA . CYS A 1 102 ? -38.299 22.620 33.277 1.00 40.78 102 CYS A CA 1
ATOM 769 C C . CYS A 1 102 ? -39.734 22.127 33.031 1.00 40.78 102 CYS A C 1
ATOM 771 O O . CYS A 1 102 ? -40.257 22.342 31.935 1.00 40.78 102 CYS A O 1
ATOM 773 N N . 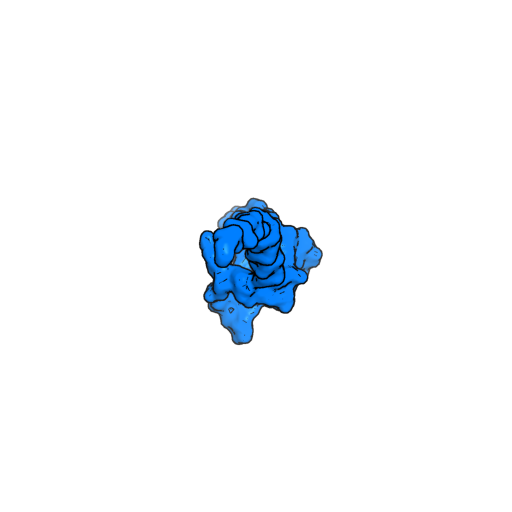GLY A 1 103 ? -40.375 21.555 34.052 1.00 37.94 103 GLY A N 1
ATOM 774 C CA . GLY A 1 103 ? -41.807 21.238 34.058 1.00 37.94 103 GLY A CA 1
ATOM 775 C C . GLY A 1 103 ? -42.119 19.942 34.773 1.00 37.94 103 GLY A C 1
ATOM 776 O O . GLY A 1 103 ? -42.179 18.913 34.071 1.00 37.94 103 GLY A O 1
#

Secondary structure (DSSP, 8-state):
--EEEEEETTEEEEEEGGG--TT-EEEEPTTPBPSSSEEETTS-EE-TT-B----EEEPTTT--EEEPPPEEEEE-S-HHHHHHHHHHHHHHHT---------

Organism: Parelaphostrongylus tenuis (NCBI:txid148309)